Protein AF-A0A927DD03-F1 (afdb_monomer_lite)

Radius of gyration: 11.88 Å; chains: 1; bounding box: 27×19×34 Å

Sequence (57 aa):
MLEKLIAYTQSHGLQRLNGITMPNNRGMIGLARKLGFTVDIQLEDGIVSLSLPLNQG

Foldseek 3Di:
DVVVVLVVCLVVPDQKDKDKDAPVPVVVVVVLVVVPWDWDQDVVVRMIITMDGSDDD

Secondary structure (DSSP, 8-state):
-HHHHHHHHHHTT--EEEEEE-TT-HHHHHHHHHTT-EEEEETTTTEEEEEEE----

Structure (mmCIF, N/CA/C/O backbone):
data_AF-A0A927DD03-F1
#
_entry.id   AF-A0A927DD03-F1
#
loop_
_atom_site.group_PDB
_atom_site.id
_atom_site.type_symbol
_atom_site.label_atom_id
_atom_site.label_alt_id
_atom_site.label_comp_id
_atom_site.label_asym_id
_atom_site.label_entity_id
_atom_site.label_seq_id
_atom_site.pdbx_PDB_ins_code
_atom_site.Cartn_x
_atom_site.Cartn_y
_atom_site.Cartn_z
_atom_site.occupancy
_atom_site.B_iso_or_equiv
_atom_site.auth_seq_id
_atom_site.auth_comp_id
_atom_site.auth_asym_id
_atom_site.auth_atom_id
_atom_site.pdbx_PDB_model_num
ATOM 1 N N . MET A 1 1 ? 5.479 -4.831 10.365 1.00 57.94 1 MET A N 1
ATOM 2 C CA . MET A 1 1 ? 5.875 -3.398 10.427 1.00 57.94 1 MET A CA 1
ATOM 3 C C . MET A 1 1 ? 4.818 -2.492 9.800 1.00 57.94 1 MET A C 1
ATOM 5 O O . MET A 1 1 ? 4.390 -1.569 10.477 1.00 57.94 1 MET A O 1
ATOM 9 N N . LEU A 1 2 ? 4.335 -2.779 8.583 1.00 59.72 2 LEU A N 1
ATOM 10 C CA . LEU A 1 2 ? 3.289 -1.986 7.912 1.00 59.72 2 LEU A CA 1
ATOM 11 C C . LEU A 1 2 ? 1.950 -1.944 8.682 1.00 59.72 2 LEU A C 1
ATOM 13 O O . LEU A 1 2 ? 1.322 -0.899 8.777 1.00 59.72 2 LEU A O 1
ATOM 17 N N . GLU A 1 3 ? 1.562 -3.048 9.322 1.00 61.75 3 GLU A N 1
ATOM 18 C CA . GLU A 1 3 ? 0.313 -3.145 10.100 1.00 61.75 3 GLU A CA 1
ATOM 19 C C . GLU A 1 3 ? 0.272 -2.193 11.306 1.00 61.75 3 GLU A C 1
ATOM 21 O O . GLU A 1 3 ? -0.767 -1.611 11.601 1.00 61.75 3 GLU A O 1
ATOM 26 N N . LYS A 1 4 ? 1.414 -1.965 11.975 1.00 63.03 4 LYS A N 1
ATOM 27 C CA . LYS A 1 4 ? 1.499 -1.011 13.094 1.00 63.03 4 LYS A CA 1
ATOM 28 C C . LYS A 1 4 ? 1.336 0.437 12.631 1.00 63.03 4 LYS A C 1
ATOM 30 O O . LYS A 1 4 ? 0.763 1.241 13.357 1.00 63.03 4 LYS A O 1
ATOM 35 N N . LEU A 1 5 ? 1.820 0.753 11.428 1.00 62.47 5 LEU A N 1
ATOM 36 C CA . LEU A 1 5 ? 1.629 2.059 10.797 1.00 62.47 5 LEU A CA 1
ATOM 37 C C . LEU A 1 5 ? 0.150 2.293 10.480 1.00 62.47 5 LEU A C 1
ATOM 39 O O . LEU A 1 5 ? -0.383 3.337 10.837 1.00 62.47 5 LEU A O 1
ATOM 43 N N . ILE A 1 6 ? -0.524 1.292 9.907 1.00 62.72 6 ILE A N 1
ATOM 44 C CA . ILE A 1 6 ? -1.960 1.357 9.603 1.00 62.72 6 ILE A CA 1
ATOM 45 C C . ILE A 1 6 ? -2.775 1.575 10.889 1.00 62.72 6 ILE A C 1
ATOM 47 O O . ILE A 1 6 ? -3.567 2.516 10.956 1.00 62.72 6 ILE A O 1
ATOM 51 N N . ALA A 1 7 ? -2.510 0.796 11.942 1.00 62.53 7 ALA A N 1
ATOM 52 C CA . ALA A 1 7 ? -3.195 0.930 13.230 1.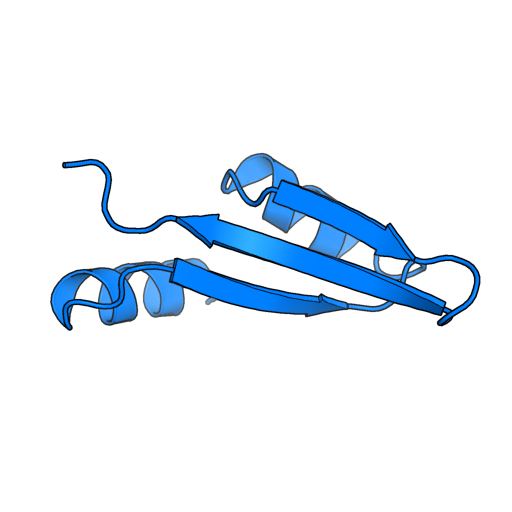00 62.53 7 ALA A CA 1
ATOM 53 C C . ALA A 1 7 ? -2.978 2.307 13.892 1.00 62.53 7 ALA A C 1
ATOM 55 O O . ALA A 1 7 ? -3.922 2.913 14.392 1.00 62.53 7 ALA A O 1
ATOM 56 N N . TYR A 1 8 ? -1.753 2.844 13.855 1.00 60.22 8 TYR A N 1
ATOM 57 C CA . TYR A 1 8 ? -1.450 4.163 14.425 1.00 60.22 8 TYR A CA 1
ATOM 58 C C . TYR A 1 8 ? -2.167 5.301 13.687 1.00 60.22 8 TYR A C 1
ATOM 60 O O . TYR A 1 8 ? -2.657 6.245 14.313 1.00 60.22 8 TYR A O 1
ATOM 68 N N . THR A 1 9 ? -2.269 5.194 12.358 1.00 58.19 9 THR A N 1
ATOM 69 C CA . THR A 1 9 ? -2.969 6.187 11.536 1.00 58.19 9 THR A CA 1
ATOM 70 C C . THR A 1 9 ? -4.486 6.151 11.719 1.00 58.19 9 THR A C 1
ATOM 72 O O . THR A 1 9 ? -5.108 7.211 11.749 1.00 58.19 9 THR A O 1
ATOM 75 N N . GLN A 1 10 ? -5.075 4.971 11.937 1.00 59.62 10 GLN A N 1
ATOM 76 C CA . GLN A 1 10 ? -6.505 4.835 12.239 1.00 59.62 10 GLN A CA 1
ATOM 77 C C . GLN A 1 10 ? -6.889 5.537 13.552 1.00 59.62 10 GLN A C 1
ATOM 79 O O . GLN A 1 10 ? -7.916 6.205 13.605 1.00 59.62 10 GLN A O 1
ATOM 84 N N . SER A 1 11 ? -6.043 5.481 14.588 1.00 58.44 11 SER A N 1
ATOM 85 C CA . SER A 1 11 ? -6.309 6.174 15.862 1.00 58.44 11 SER A CA 1
ATOM 86 C C . SER A 1 11 ? -6.173 7.702 15.811 1.00 58.44 11 SER A C 1
ATOM 88 O O . SER A 1 11 ? -6.647 8.364 16.728 1.00 58.44 11 SER A O 1
ATOM 90 N N . HIS A 1 12 ? -5.554 8.277 14.773 1.00 63.47 12 HIS A N 1
ATOM 91 C CA . HIS A 1 12 ? -5.321 9.728 14.654 1.00 63.47 12 HIS A CA 1
ATOM 92 C C . HIS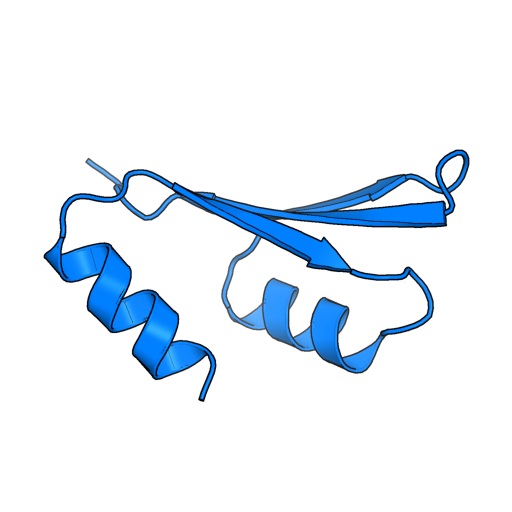 A 1 12 ? -6.294 10.447 13.699 1.00 63.47 12 HIS A C 1
ATOM 94 O O . HIS A 1 12 ? -6.066 11.602 13.346 1.00 63.47 12 HIS A O 1
ATOM 100 N N . GLY A 1 13 ? -7.383 9.795 13.273 1.00 62.06 13 GLY A N 1
ATOM 101 C CA . GLY A 1 13 ? -8.409 10.427 12.431 1.00 62.06 13 GLY A CA 1
ATOM 102 C C . GLY A 1 13 ? -8.026 10.571 10.953 1.00 62.06 13 GLY A C 1
ATOM 103 O O . GLY A 1 13 ? -8.625 11.370 10.232 1.00 62.06 13 GLY A O 1
ATOM 104 N N . LEU A 1 14 ? -7.039 9.808 10.473 1.00 69.62 14 LEU A N 1
ATOM 105 C CA . LEU A 1 14 ? -6.716 9.760 9.047 1.00 69.62 14 LEU A CA 1
ATOM 106 C C . LEU A 1 14 ? -7.843 9.075 8.271 1.00 69.62 14 LEU A C 1
ATOM 108 O O . LEU A 1 14 ? -8.235 7.955 8.574 1.00 69.62 14 LEU A O 1
ATOM 112 N N . GLN A 1 15 ? -8.336 9.743 7.230 1.00 76.31 15 GLN A N 1
ATOM 113 C CA . GLN A 1 15 ? -9.443 9.246 6.407 1.00 76.31 15 GLN A CA 1
ATOM 114 C C . GLN A 1 15 ? -8.991 8.238 5.344 1.00 76.31 15 GLN A C 1
ATOM 116 O O . GLN A 1 15 ? -9.770 7.393 4.900 1.00 76.31 15 GLN A O 1
ATOM 121 N N . ARG A 1 16 ? -7.730 8.329 4.909 1.00 81.31 16 ARG A N 1
ATOM 122 C CA . ARG A 1 16 ? -7.165 7.505 3.839 1.00 81.31 16 ARG A CA 1
ATOM 123 C C . ARG A 1 16 ? -5.653 7.392 3.992 1.00 81.31 16 ARG A C 1
ATOM 125 O O . ARG A 1 16 ? -4.985 8.374 4.304 1.00 81.31 16 ARG A O 1
ATOM 132 N N . LEU A 1 17 ? -5.122 6.212 3.700 1.00 86.56 17 LEU A N 1
ATOM 133 C CA . LEU A 1 17 ? -3.707 5.989 3.427 1.00 86.56 17 LEU A CA 1
ATOM 134 C C . LEU A 1 17 ? -3.483 5.946 1.924 1.00 86.56 17 LEU A C 1
ATOM 136 O O . LEU A 1 17 ? -4.180 5.219 1.222 1.00 86.56 17 LEU A O 1
ATOM 140 N N . ASN A 1 18 ? -2.485 6.684 1.448 1.00 88.25 18 ASN A N 1
ATOM 141 C CA . ASN A 1 18 ? -2.005 6.595 0.075 1.00 88.25 18 ASN A CA 1
ATOM 142 C C . ASN A 1 18 ? -0.534 6.173 0.083 1.00 88.25 18 ASN A C 1
ATOM 144 O O . ASN A 1 18 ? 0.207 6.507 1.008 1.00 88.25 18 ASN A O 1
ATOM 148 N N . GLY A 1 19 ? -0.110 5.456 -0.948 1.00 89.44 19 GLY A N 1
ATOM 149 C CA . GLY A 1 19 ? 1.272 5.039 -1.137 1.00 89.44 19 GLY A CA 1
ATOM 150 C C . GLY A 1 19 ? 1.600 4.860 -2.611 1.00 89.44 19 GLY A C 1
ATOM 151 O O . GLY A 1 19 ? 0.704 4.720 -3.438 1.00 89.44 19 GLY A O 1
ATOM 152 N N . ILE A 1 20 ? 2.890 4.857 -2.933 1.00 92.31 20 ILE A N 1
ATOM 153 C CA . ILE A 1 20 ? 3.391 4.608 -4.285 1.00 92.31 20 ILE A CA 1
ATOM 154 C C . ILE A 1 20 ? 4.447 3.509 -4.198 1.00 92.31 20 ILE A C 1
ATOM 156 O O . ILE A 1 20 ? 5.268 3.486 -3.278 1.00 92.31 20 ILE A O 1
ATOM 160 N N . THR A 1 21 ? 4.423 2.571 -5.138 1.00 92.50 21 THR A N 1
ATOM 161 C CA . THR A 1 21 ? 5.469 1.560 -5.298 1.00 92.50 21 THR A CA 1
ATOM 162 C C . THR A 1 21 ? 5.789 1.332 -6.771 1.00 92.50 21 THR A C 1
ATOM 164 O O . THR A 1 21 ? 5.089 1.818 -7.650 1.00 92.50 21 THR A O 1
ATOM 167 N N . MET A 1 22 ? 6.861 0.600 -7.052 1.00 93.44 22 MET A N 1
ATOM 168 C CA . MET A 1 22 ? 7.241 0.245 -8.419 1.00 93.44 22 MET A CA 1
ATOM 169 C C . MET A 1 22 ? 6.455 -0.998 -8.885 1.00 93.44 22 MET A C 1
ATOM 171 O O . MET A 1 22 ? 6.253 -1.914 -8.081 1.00 93.44 22 MET A O 1
ATOM 175 N N . PRO A 1 23 ? 6.090 -1.125 -10.177 1.00 90.56 23 PRO A N 1
ATOM 176 C CA . PRO A 1 23 ? 5.388 -2.296 -10.718 1.00 90.56 23 PRO A CA 1
ATO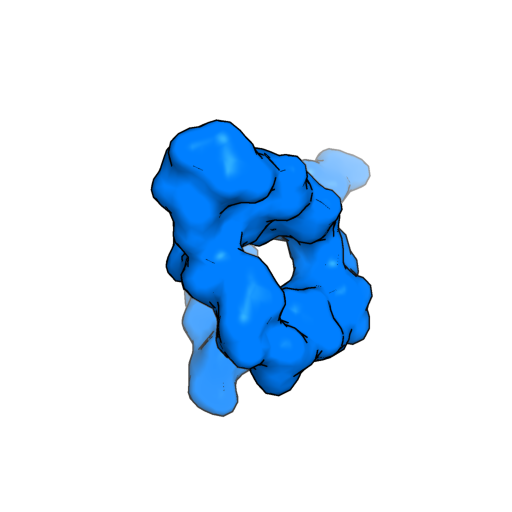M 177 C C . PRO A 1 23 ? 6.148 -3.617 -10.539 1.00 90.56 23 PRO A C 1
ATOM 179 O O . PRO A 1 23 ? 5.550 -4.690 -10.440 1.00 90.56 23 PRO A O 1
ATOM 182 N N . ASN A 1 24 ? 7.481 -3.552 -10.468 1.00 92.19 24 ASN A N 1
ATOM 183 C CA . ASN A 1 24 ? 8.330 -4.718 -10.229 1.00 92.19 24 ASN A CA 1
ATOM 184 C C . ASN A 1 24 ? 8.302 -5.201 -8.765 1.00 92.19 24 ASN A C 1
ATOM 186 O O . ASN A 1 24 ? 8.685 -6.341 -8.497 1.00 92.19 24 ASN A O 1
ATOM 190 N N . ASN A 1 25 ? 7.796 -4.397 -7.823 1.00 89.94 25 ASN A N 1
ATOM 191 C CA . ASN A 1 25 ? 7.709 -4.746 -6.409 1.00 89.94 25 ASN A CA 1
ATOM 192 C C . ASN A 1 25 ? 6.458 -5.590 -6.123 1.00 89.94 25 ASN A C 1
ATOM 194 O O . ASN A 1 25 ? 5.544 -5.209 -5.387 1.00 89.94 25 ASN A O 1
ATOM 198 N N . ARG A 1 26 ? 6.428 -6.783 -6.724 1.00 89.88 26 ARG A N 1
ATOM 199 C CA . ARG A 1 26 ? 5.308 -7.733 -6.630 1.00 89.88 26 ARG A CA 1
ATOM 200 C C . ARG A 1 26 ? 4.990 -8.130 -5.188 1.00 89.88 26 ARG A C 1
ATOM 202 O O .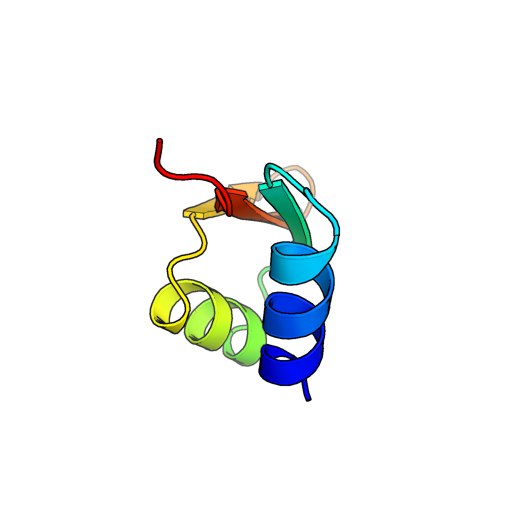 ARG A 1 26 ? 3.828 -8.376 -4.876 1.00 89.88 26 ARG A O 1
ATOM 209 N N . GLY A 1 27 ? 5.999 -8.149 -4.312 1.00 92.12 27 GLY A N 1
ATOM 210 C CA . GLY A 1 27 ? 5.823 -8.391 -2.879 1.00 92.12 27 GLY A CA 1
ATOM 211 C C . GLY A 1 27 ? 4.962 -7.313 -2.219 1.00 92.12 27 GLY A C 1
ATOM 212 O O . GLY A 1 27 ? 3.949 -7.635 -1.602 1.00 92.12 27 GLY A O 1
ATOM 213 N N . MET A 1 28 ? 5.307 -6.036 -2.415 1.00 89.81 28 MET A N 1
ATOM 214 C CA . MET A 1 28 ? 4.533 -4.911 -1.879 1.00 89.81 28 MET A CA 1
ATOM 215 C C . MET A 1 28 ? 3.118 -4.857 -2.462 1.00 89.81 28 MET A C 1
ATOM 217 O O . MET A 1 28 ? 2.153 -4.698 -1.720 1.00 89.81 28 MET A O 1
ATOM 221 N N . ILE A 1 29 ? 2.978 -5.064 -3.774 1.00 91.50 29 ILE A N 1
ATOM 222 C CA . ILE A 1 29 ? 1.675 -5.077 -4.455 1.00 91.50 29 ILE A CA 1
ATOM 223 C C . ILE A 1 29 ? 0.780 -6.197 -3.907 1.00 91.50 29 ILE A C 1
ATOM 225 O O . ILE A 1 29 ? -0.397 -5.975 -3.621 1.00 91.50 29 ILE A O 1
ATOM 229 N N . GLY A 1 30 ? 1.328 -7.402 -3.729 1.00 92.75 30 GLY A N 1
ATOM 230 C CA . GLY A 1 30 ? 0.595 -8.536 -3.169 1.00 92.75 30 GLY A CA 1
ATOM 231 C C . GLY A 1 30 ? 0.159 -8.303 -1.721 1.00 92.75 30 GLY A C 1
ATOM 232 O O . GLY A 1 30 ? -0.971 -8.630 -1.360 1.00 92.75 30 GLY A O 1
ATOM 233 N N . LEU A 1 31 ? 1.023 -7.701 -0.901 1.00 90.44 31 LEU A N 1
ATOM 234 C CA . LEU A 1 31 ? 0.696 -7.333 0.478 1.00 90.44 31 LEU A CA 1
ATOM 235 C C . LEU A 1 31 ? -0.391 -6.256 0.537 1.00 90.44 31 LEU A C 1
ATOM 237 O O . LEU A 1 31 ? -1.355 -6.412 1.281 1.00 90.44 31 LEU A O 1
ATOM 241 N N . ALA A 1 32 ? -0.284 -5.208 -0.280 1.00 90.31 32 ALA A N 1
ATOM 242 C CA . ALA A 1 32 ? -1.266 -4.130 -0.343 1.00 90.31 32 ALA A CA 1
ATOM 243 C C . ALA A 1 32 ? -2.665 -4.656 -0.707 1.00 90.31 32 ALA A C 1
ATOM 245 O O . ALA A 1 32 ? -3.637 -4.327 -0.029 1.00 90.31 32 ALA A O 1
ATOM 246 N N . ARG A 1 33 ? -2.759 -5.563 -1.693 1.00 90.62 33 ARG A N 1
ATOM 247 C CA . ARG A 1 33 ? -4.022 -6.236 -2.052 1.00 90.62 33 ARG A CA 1
ATOM 248 C C . ARG A 1 33 ? -4.614 -7.025 -0.885 1.00 90.62 33 ARG A C 1
ATOM 250 O O . ARG A 1 33 ? -5.812 -6.937 -0.646 1.00 90.62 33 ARG A O 1
ATOM 257 N N . LYS A 1 34 ? -3.790 -7.777 -0.144 1.00 89.38 34 LYS A N 1
ATOM 258 C CA . LYS A 1 34 ? -4.245 -8.539 1.036 1.00 89.38 34 LYS A CA 1
ATOM 259 C C . LYS A 1 34 ? -4.743 -7.640 2.168 1.00 89.38 34 LYS A C 1
ATOM 261 O O . LYS A 1 34 ? -5.653 -8.030 2.885 1.00 89.38 34 LYS A O 1
ATOM 266 N N . LEU A 1 35 ? -4.151 -6.458 2.317 1.00 85.88 35 LEU A N 1
ATOM 267 C CA . LEU A 1 35 ? -4.516 -5.466 3.331 1.00 85.88 35 LEU A CA 1
ATOM 268 C C . LEU A 1 35 ? -5.684 -4.558 2.905 1.00 85.88 35 LEU A C 1
ATOM 270 O O . LEU A 1 35 ? -6.028 -3.637 3.638 1.00 85.88 35 LEU A O 1
ATOM 274 N N . GLY A 1 36 ? -6.287 -4.798 1.736 1.00 88.62 36 GLY A N 1
ATOM 275 C CA . GLY A 1 36 ? -7.461 -4.061 1.261 1.00 88.62 36 GLY A CA 1
ATOM 276 C C . GLY A 1 36 ? -7.158 -2.735 0.561 1.00 88.62 36 GLY A C 1
ATOM 277 O O . GLY A 1 36 ? -8.076 -1.955 0.327 1.00 88.62 36 GLY A O 1
ATOM 278 N N . PHE A 1 37 ? -5.899 -2.459 0.208 1.00 91.81 37 PHE A N 1
ATOM 279 C CA . PHE A 1 37 ? -5.583 -1.300 -0.623 1.00 91.81 37 PHE A CA 1
ATOM 280 C C . PHE A 1 37 ? -6.106 -1.516 -2.047 1.00 91.81 37 PHE A C 1
ATOM 282 O O . PHE A 1 37 ? -5.873 -2.559 -2.666 1.00 91.81 37 PHE A O 1
ATOM 289 N N . THR A 1 38 ? -6.721 -0.481 -2.604 1.00 94.12 38 THR A N 1
ATOM 290 C CA . THR A 1 38 ? -6.911 -0.328 -4.043 1.00 94.12 38 THR A CA 1
ATOM 291 C C . THR A 1 38 ? -5.547 -0.143 -4.696 1.00 94.12 38 THR A C 1
ATOM 293 O O . THR A 1 38 ? -4.758 0.694 -4.259 1.00 94.12 38 THR A O 1
ATOM 296 N N . VAL A 1 39 ? -5.278 -0.930 -5.737 1.00 94.00 39 VAL A N 1
ATOM 297 C CA . VAL A 1 39 ? -4.016 -0.924 -6.482 1.00 94.00 39 VAL A CA 1
ATOM 298 C C . VAL A 1 39 ? -4.279 -0.446 -7.900 1.00 94.00 39 VAL A C 1
ATOM 300 O O . VAL A 1 39 ? -4.981 -1.127 -8.648 1.00 94.00 39 VAL A O 1
ATOM 303 N N . ASP A 1 40 ? -3.670 0.673 -8.264 1.00 94.88 40 ASP A N 1
ATOM 304 C CA . ASP A 1 40 ? -3.764 1.296 -9.580 1.00 94.88 40 ASP A CA 1
ATOM 305 C C . ASP A 1 40 ? -2.378 1.320 -10.235 1.00 94.88 40 ASP A C 1
ATOM 307 O O . ASP A 1 40 ? -1.432 1.875 -9.680 1.00 94.88 40 ASP A O 1
ATOM 311 N N . ILE A 1 41 ? -2.222 0.639 -11.371 1.00 92.56 41 ILE A N 1
ATOM 312 C CA . ILE A 1 41 ? -0.925 0.475 -12.042 1.00 92.56 41 ILE A CA 1
ATOM 313 C C . ILE A 1 41 ? -0.844 1.486 -13.181 1.00 92.56 41 ILE A C 1
ATOM 315 O O . ILE A 1 41 ? -1.578 1.373 -14.159 1.00 92.56 41 ILE A O 1
ATOM 319 N N . GLN A 1 42 ? 0.096 2.418 -13.079 1.00 91.94 42 GLN A N 1
ATOM 320 C CA . GLN A 1 42 ? 0.332 3.471 -14.059 1.00 91.94 42 GLN A CA 1
ATOM 321 C C . GLN A 1 42 ? 1.611 3.124 -14.819 1.00 91.94 42 GLN A C 1
ATOM 323 O O . GLN A 1 42 ? 2.723 3.427 -14.389 1.00 91.94 42 GLN A O 1
ATOM 328 N N . LEU A 1 43 ? 1.449 2.391 -15.925 1.00 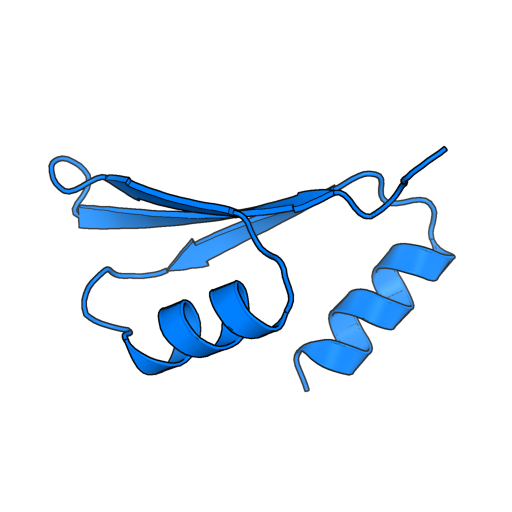86.62 43 LEU A N 1
ATOM 329 C CA . LEU A 1 43 ? 2.574 1.899 -16.730 1.00 86.62 43 LEU A CA 1
ATOM 330 C C . LEU A 1 43 ? 3.339 3.032 -17.422 1.00 86.62 43 LEU A C 1
ATOM 332 O O . LEU A 1 43 ? 4.554 2.924 -17.552 1.00 86.62 43 LEU A O 1
ATOM 336 N N . GLU A 1 44 ? 2.643 4.096 -17.828 1.00 91.50 44 GLU A N 1
ATOM 337 C CA . GLU A 1 44 ? 3.248 5.277 -18.459 1.00 91.50 44 GLU A CA 1
ATOM 338 C C . GLU A 1 44 ? 4.215 5.987 -17.504 1.00 91.50 44 GLU A C 1
ATOM 340 O O . GLU A 1 44 ? 5.342 6.297 -17.882 1.00 91.50 44 GLU A O 1
ATOM 345 N N . ASP A 1 45 ? 3.813 6.131 -16.241 1.00 88.31 45 ASP A N 1
ATOM 346 C CA . AS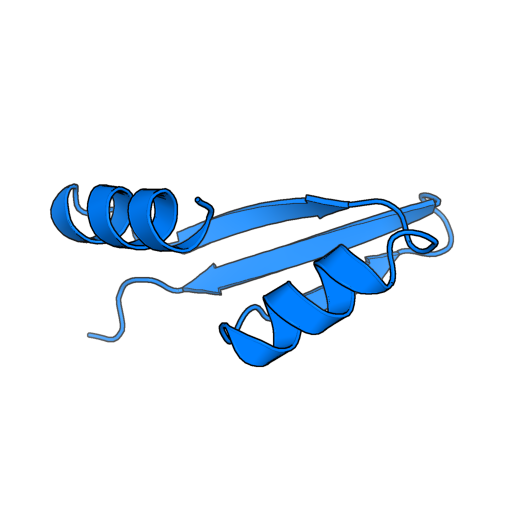P A 1 45 ? 4.625 6.744 -15.186 1.00 88.31 45 ASP A CA 1
ATOM 347 C C . ASP A 1 45 ? 5.583 5.751 -14.505 1.00 88.31 45 ASP A C 1
ATOM 349 O O . ASP A 1 45 ? 6.423 6.130 -13.688 1.00 88.31 45 ASP A O 1
ATOM 353 N N . GLY A 1 46 ? 5.469 4.456 -14.820 1.00 92.56 46 GLY A N 1
ATOM 354 C CA . GLY A 1 46 ? 6.290 3.399 -14.235 1.00 92.56 46 GLY A CA 1
ATOM 355 C C . GLY A 1 46 ? 6.047 3.176 -12.739 1.00 92.56 46 GLY A C 1
ATOM 356 O O . GLY A 1 46 ? 6.942 2.681 -12.050 1.00 92.56 46 GLY A O 1
ATOM 357 N N . ILE A 1 47 ? 4.857 3.509 -12.230 1.00 94.38 47 ILE A N 1
ATOM 358 C CA . ILE A 1 47 ? 4.503 3.416 -10.807 1.00 94.38 47 ILE A CA 1
ATOM 359 C C . ILE A 1 47 ? 3.212 2.629 -10.569 1.00 94.38 47 ILE A C 1
ATOM 361 O O . ILE A 1 47 ? 2.444 2.303 -11.470 1.00 94.38 47 ILE A O 1
ATOM 365 N N . VAL A 1 48 ? 2.975 2.310 -9.304 1.00 95.00 48 VAL A N 1
ATOM 366 C CA . VAL A 1 48 ? 1.738 1.732 -8.797 1.00 95.00 48 VAL A CA 1
ATOM 367 C C . VAL A 1 48 ? 1.273 2.559 -7.613 1.00 95.00 48 VAL A C 1
ATOM 369 O O . VAL A 1 48 ? 1.958 2.633 -6.591 1.00 95.00 48 VAL A O 1
ATOM 372 N N . SER A 1 49 ? 0.092 3.139 -7.744 1.00 95.12 49 SER A N 1
ATOM 373 C CA . SER A 1 49 ? -0.591 3.882 -6.698 1.00 95.12 49 SER A CA 1
ATOM 374 C C . SER A 1 49 ? -1.396 2.925 -5.818 1.00 95.12 49 SER A C 1
ATOM 376 O O . SER A 1 49 ? -2.108 2.042 -6.298 1.00 95.12 49 SER A O 1
ATOM 378 N N . LEU A 1 50 ? -1.274 3.090 -4.506 1.00 94.25 50 LEU A N 1
ATOM 379 C CA . LEU A 1 50 ? -1.958 2.309 -3.481 1.00 94.25 50 LEU A CA 1
ATOM 380 C C . LEU A 1 50 ? -2.844 3.252 -2.671 1.00 94.25 50 LEU A C 1
ATOM 382 O O . LEU A 1 50 ? -2.364 4.285 -2.210 1.00 94.25 50 LEU A O 1
ATOM 386 N N . SER A 1 51 ? -4.108 2.902 -2.448 1.00 92.00 51 SER A N 1
ATOM 387 C CA . SER A 1 51 ? -4.995 3.688 -1.580 1.00 92.00 51 SER A CA 1
ATOM 388 C C . SER A 1 51 ? -5.875 2.807 -0.699 1.00 92.00 51 SER A C 1
ATOM 390 O O . SER A 1 51 ? -6.480 1.855 -1.175 1.00 92.00 51 SER A O 1
ATOM 392 N N . LEU A 1 52 ? -5.951 3.116 0.593 1.00 89.38 52 LEU A N 1
ATOM 393 C CA . LEU A 1 52 ? -6.800 2.429 1.565 1.00 89.38 52 LEU A CA 1
ATOM 394 C C . LEU A 1 52 ? -7.636 3.472 2.315 1.00 89.38 52 LEU A C 1
ATOM 396 O O . LEU A 1 52 ? -7.066 4.273 3.061 1.00 89.38 52 LEU A O 1
ATOM 400 N N . PRO A 1 53 ? -8.966 3.511 2.139 1.00 85.19 53 PRO A N 1
ATOM 401 C CA . PRO A 1 53 ? -9.826 4.303 3.008 1.00 85.19 53 PRO A CA 1
ATOM 402 C C . PRO A 1 53 ? -9.787 3.722 4.428 1.00 85.19 53 PRO A C 1
ATOM 404 O O . PRO A 1 53 ? -9.951 2.521 4.618 1.00 85.19 53 PRO A O 1
ATOM 407 N N . LEU A 1 54 ? -9.545 4.573 5.422 1.00 77.94 54 LEU A N 1
ATOM 408 C CA . LEU A 1 54 ? -9.447 4.183 6.834 1.00 77.94 54 LEU A CA 1
ATOM 409 C C . LEU A 1 54 ? -10.699 4.530 7.642 1.00 77.94 54 LEU A C 1
ATOM 411 O O . LEU A 1 54 ? -10.833 4.072 8.771 1.00 77.94 54 LEU A O 1
ATOM 415 N N . ASN A 1 55 ? -11.609 5.307 7.056 1.00 66.12 55 ASN A N 1
ATOM 416 C CA . ASN A 1 55 ? -12.868 5.693 7.670 1.00 66.12 55 ASN A CA 1
ATOM 417 C C . ASN A 1 55 ? -14.014 5.133 6.816 1.00 66.12 55 ASN A C 1
ATOM 419 O O . ASN A 1 55 ? -14.383 5.720 5.798 1.00 66.12 55 ASN A O 1
ATOM 423 N N . GLN A 1 56 ? -14.525 3.961 7.190 1.00 55.44 56 GLN A N 1
ATOM 424 C CA . GLN A 1 56 ? -15.872 3.557 6.799 1.00 55.44 56 GLN A CA 1
ATOM 425 C C . GLN A 1 56 ? -16.786 4.131 7.878 1.00 55.44 56 GLN A C 1
ATOM 427 O O . GLN A 1 56 ? -16.643 3.762 9.042 1.00 55.44 56 GLN A O 1
ATOM 432 N N . GLY A 1 57 ? -17.591 5.127 7.499 1.00 47.09 57 GLY A N 1
ATOM 433 C CA . GLY A 1 57 ? -18.600 5.708 8.385 1.00 47.09 57 GLY A CA 1
ATOM 434 C C . GLY A 1 57 ? -19.599 4.675 8.882 1.00 47.09 57 GLY A C 1
ATOM 435 O O . GLY A 1 57 ? -19.763 3.637 8.201 1.00 47.09 57 GLY A O 1
#

pLDDT: mean 81.34, std 14.18, range [47.09, 95.12]

Organism: Klebsiella pneumoniae (NCBI:txid573)

InterPro domains:
  IPR000182 GNAT domain [PS51186] (1-55)
  IPR016181 Acyl-CoA N-acyltransferase [SSF55729] (1-45)